Protein AF-A0A937RT59-F1 (afdb_monomer_lite)

Radius of gyration: 24.74 Å; chains: 1; bounding box: 47×48×69 Å

pLDDT: mean 79.8, std 16.97, range [39.09, 96.06]

Secondary structure (DSSP, 8-state):
-HHHHHHHHHHHHHHHHHHHHHHHHHHHHHHHHTT---PPP--TT----SHHHHHHHHHHHHHHHHHS---HHHHHHHHHHHHHHHTT-HHHHHHHHHHHH---HHHHHHHHHHHHHHHHHH-GGG-SS-HHHHTBTTB-

Organism: NCBI:txid1836974

Sequence (140 aa):
MTDDLDVELNQVRAERDALRRELDDLRAGLRAVLRLQRREPLREDEVDLSAGTDKEILRAVRSLVVDAVPISGQEACWVTIDRQILDNQILRGIAKIREEFGSGLHEALDMFARRYERLRRERPGDFAVDAETYWKGFYS

Structure (mmCIF, N/CA/C/O backbone):
data_AF-A0A937RT59-F1
#
_entry.id   AF-A0A937RT59-F1
#
loop_
_atom_site.group_PDB
_atom_site.id
_atom_site.type_symbol
_atom_site.label_atom_id
_atom_site.label_alt_id
_atom_site.label_comp_id
_atom_site.label_asym_id
_atom_site.label_entity_id
_atom_site.label_seq_id
_atom_site.pdbx_PDB_ins_code
_atom_site.Cartn_x
_atom_site.Cartn_y
_atom_site.Cartn_z
_atom_site.occupancy
_atom_site.B_iso_or_equiv
_atom_site.auth_seq_id
_atom_site.auth_comp_id
_atom_site.auth_asym_id
_atom_site.auth_atom_id
_atom_site.pdbx_PDB_model_num
ATOM 1 N N . MET A 1 1 ? 30.915 33.520 -26.430 1.00 60.31 1 MET A N 1
ATOM 2 C CA . MET A 1 1 ? 29.459 33.446 -26.163 1.00 60.31 1 MET A CA 1
ATOM 3 C C . MET A 1 1 ? 28.787 32.362 -27.003 1.00 60.31 1 MET A C 1
ATOM 5 O O . MET A 1 1 ? 27.880 31.730 -26.497 1.00 60.31 1 MET A O 1
ATOM 9 N N . THR A 1 2 ? 29.233 32.102 -28.238 1.00 66.81 2 THR A N 1
ATOM 10 C CA . THR A 1 2 ? 28.798 30.950 -29.056 1.00 66.81 2 THR A CA 1
ATOM 11 C C . THR A 1 2 ? 29.357 29.609 -28.565 1.00 66.81 2 THR A C 1
ATOM 13 O O . THR A 1 2 ? 28.601 28.652 -28.483 1.00 66.81 2 THR A O 1
ATOM 16 N N . ASP A 1 3 ? 30.621 29.566 -28.128 1.00 72.38 3 ASP A N 1
ATOM 17 C CA . ASP A 1 3 ? 31.255 28.315 -27.663 1.00 72.38 3 ASP A CA 1
ATOM 18 C C . ASP A 1 3 ? 30.576 27.695 -26.430 1.00 72.38 3 ASP A C 1
ATOM 20 O O . ASP A 1 3 ? 30.537 26.479 -26.288 1.00 72.38 3 ASP A O 1
ATOM 24 N N . ASP A 1 4 ? 30.008 28.523 -25.551 1.00 80.94 4 ASP A N 1
ATOM 25 C CA . ASP A 1 4 ? 29.344 28.078 -24.316 1.00 80.94 4 ASP A CA 1
ATOM 26 C C . ASP A 1 4 ? 28.002 27.382 -24.615 1.00 80.94 4 ASP A C 1
ATOM 28 O O . ASP A 1 4 ? 27.691 26.324 -24.071 1.00 80.94 4 ASP A O 1
ATOM 32 N N . LEU A 1 5 ? 27.257 27.915 -25.592 1.00 82.31 5 LEU A N 1
ATOM 33 C CA . LEU A 1 5 ? 26.010 27.323 -26.084 1.00 82.31 5 LEU A CA 1
ATOM 34 C C . LEU A 1 5 ? 26.258 26.014 -26.845 1.00 82.31 5 LEU A C 1
ATOM 36 O O . LEU A 1 5 ? 25.453 25.089 -26.757 1.00 82.31 5 LEU A O 1
ATOM 40 N N . ASP A 1 6 ? 27.368 25.913 -27.580 1.00 86.50 6 ASP A N 1
ATOM 41 C CA . ASP A 1 6 ? 27.741 24.683 -28.285 1.00 86.50 6 ASP A CA 1
ATOM 42 C C . ASP A 1 6 ? 28.155 23.571 -27.309 1.00 86.50 6 ASP A C 1
ATOM 44 O O . ASP A 1 6 ? 27.825 22.400 -27.525 1.00 86.50 6 ASP A O 1
ATOM 48 N N . VAL A 1 7 ? 28.830 23.919 -26.209 1.00 87.25 7 VAL A N 1
ATOM 49 C CA . VAL A 1 7 ? 29.147 22.976 -25.125 1.00 87.25 7 VAL A CA 1
ATOM 50 C C . VAL A 1 7 ? 27.866 22.483 -24.451 1.00 87.25 7 VAL A C 1
ATOM 52 O O . VAL A 1 7 ? 27.674 21.271 -24.335 1.00 87.25 7 VAL A O 1
ATOM 55 N N . GLU A 1 8 ? 26.955 23.388 -24.091 1.00 88.12 8 GLU A N 1
ATOM 56 C CA . GLU A 1 8 ? 25.676 23.042 -23.459 1.00 88.12 8 GLU A CA 1
ATOM 57 C C . GLU A 1 8 ? 24.805 22.165 -24.377 1.00 88.12 8 GLU A C 1
ATOM 59 O O . GLU A 1 8 ? 24.282 21.127 -23.963 1.00 88.12 8 GLU A O 1
ATOM 64 N N . LEU A 1 9 ? 24.719 22.503 -25.668 1.00 90.00 9 LEU A N 1
ATOM 65 C CA . LEU A 1 9 ? 23.963 21.726 -26.651 1.00 90.00 9 LEU A CA 1
ATOM 66 C C . LEU A 1 9 ? 24.530 20.312 -26.837 1.00 90.00 9 LEU A C 1
ATOM 68 O O . LEU A 1 9 ? 23.772 19.349 -26.991 1.00 90.00 9 LEU A O 1
ATOM 72 N N . ASN A 1 10 ? 25.856 20.171 -26.837 1.00 90.56 10 ASN A N 1
ATOM 73 C CA . ASN A 1 10 ? 26.509 18.870 -26.944 1.00 90.56 10 ASN A CA 1
ATOM 74 C C . ASN A 1 10 ? 26.319 18.032 -25.678 1.00 90.56 10 ASN A C 1
ATOM 76 O O . ASN A 1 10 ? 26.092 16.825 -25.785 1.00 90.56 10 ASN A O 1
ATOM 80 N N . GLN A 1 11 ? 26.328 18.661 -24.504 1.00 91.94 11 GLN A N 1
ATOM 81 C CA . GLN A 1 11 ? 26.044 17.984 -23.246 1.00 91.94 11 GLN A CA 1
ATOM 82 C C . GLN A 1 11 ? 24.603 17.462 -23.196 1.00 91.94 11 GLN A C 1
ATOM 84 O O . GLN A 1 11 ? 24.391 16.274 -22.960 1.00 91.94 11 GLN A O 1
ATOM 89 N N . VAL A 1 12 ? 23.619 18.291 -23.551 1.00 92.81 12 VAL A N 1
ATOM 90 C CA . VAL A 1 12 ? 22.208 17.875 -23.619 1.00 92.81 12 VAL A CA 1
ATOM 91 C C . VAL A 1 12 ? 22.001 16.728 -24.617 1.00 92.81 12 VAL A C 1
ATOM 93 O O . VAL A 1 12 ? 21.219 15.806 -24.375 1.00 92.81 12 VAL A O 1
ATOM 96 N N . ARG A 1 13 ? 22.712 16.736 -25.752 1.00 91.19 13 ARG A N 1
ATOM 97 C CA . ARG A 1 13 ? 22.668 15.629 -26.725 1.00 91.19 13 ARG A CA 1
ATOM 98 C C . ARG A 1 13 ? 23.252 14.341 -26.152 1.00 91.19 13 ARG A C 1
ATOM 100 O O . ARG A 1 13 ? 22.650 13.286 -26.344 1.00 91.19 13 ARG A O 1
ATOM 107 N N . ALA A 1 14 ? 24.378 14.429 -25.447 1.00 91.31 14 ALA A N 1
ATOM 108 C CA . ALA A 1 14 ? 25.009 13.282 -24.807 1.00 91.31 14 ALA A CA 1
ATOM 109 C C . ALA A 1 14 ? 24.108 12.673 -23.722 1.00 91.31 14 ALA A C 1
ATOM 111 O O . ALA A 1 14 ? 23.919 11.457 -23.702 1.00 91.31 14 ALA A O 1
ATOM 112 N N . GLU A 1 15 ? 23.490 13.509 -22.885 1.00 92.62 15 GLU A N 1
ATOM 113 C CA . GLU A 1 15 ? 22.538 13.082 -21.852 1.00 92.62 15 GLU A CA 1
ATOM 114 C C . GLU A 1 15 ? 21.302 12.416 -22.464 1.00 92.62 15 GLU A C 1
ATOM 116 O O . GLU A 1 15 ? 20.908 11.322 -22.057 1.00 92.62 15 GLU A O 1
ATOM 121 N N . ARG A 1 16 ? 20.726 13.014 -23.512 1.00 92.81 16 ARG A N 1
ATOM 122 C CA . ARG A 1 16 ? 19.603 12.416 -24.245 1.00 92.81 16 ARG A CA 1
ATOM 123 C C . ARG A 1 16 ? 19.966 11.043 -24.807 1.00 92.81 16 ARG A C 1
ATOM 125 O O . ARG A 1 16 ? 19.152 10.123 -24.755 1.00 92.81 16 ARG A O 1
ATOM 132 N N . ASP A 1 17 ? 21.154 10.906 -25.383 1.00 90.81 17 ASP A N 1
ATOM 133 C CA . ASP A 1 17 ? 21.587 9.650 -25.992 1.00 90.81 17 ASP A CA 1
ATOM 134 C C . ASP A 1 17 ? 21.913 8.587 -24.934 1.00 90.81 17 ASP A C 1
ATOM 136 O O . ASP A 1 17 ? 21.671 7.406 -25.174 1.00 90.81 17 ASP A O 1
ATOM 140 N N . ALA A 1 18 ? 22.389 8.983 -23.750 1.00 91.81 18 ALA A N 1
ATOM 141 C CA . ALA A 1 18 ? 22.531 8.090 -22.601 1.00 91.81 18 ALA A CA 1
ATOM 142 C C . ALA A 1 18 ? 21.166 7.572 -22.118 1.00 91.81 18 ALA A C 1
ATOM 144 O O . ALA A 1 18 ? 20.955 6.362 -22.079 1.00 91.81 18 ALA A O 1
ATOM 145 N N . LEU A 1 19 ? 20.204 8.470 -21.883 1.00 89.81 19 LEU A N 1
ATOM 146 C CA . LEU A 1 19 ? 18.850 8.100 -21.457 1.00 89.81 19 LEU A CA 1
ATOM 147 C C . LEU A 1 19 ? 18.132 7.213 -22.480 1.00 89.81 19 LEU A C 1
ATOM 149 O O . LEU A 1 19 ? 17.392 6.306 -22.108 1.00 89.81 19 LEU A O 1
ATOM 153 N N . ARG A 1 20 ? 18.354 7.443 -23.780 1.00 85.94 20 ARG A N 1
ATOM 154 C CA . ARG A 1 20 ? 17.817 6.573 -24.838 1.00 85.94 20 ARG A CA 1
ATOM 155 C C . ARG A 1 20 ? 18.358 5.148 -24.736 1.00 85.94 20 ARG A C 1
ATOM 157 O O . ARG A 1 20 ? 17.571 4.217 -24.862 1.00 85.94 20 ARG A O 1
ATOM 164 N N . ARG A 1 21 ? 19.657 4.978 -24.462 1.00 84.56 21 ARG A N 1
ATOM 165 C CA . ARG A 1 21 ? 20.255 3.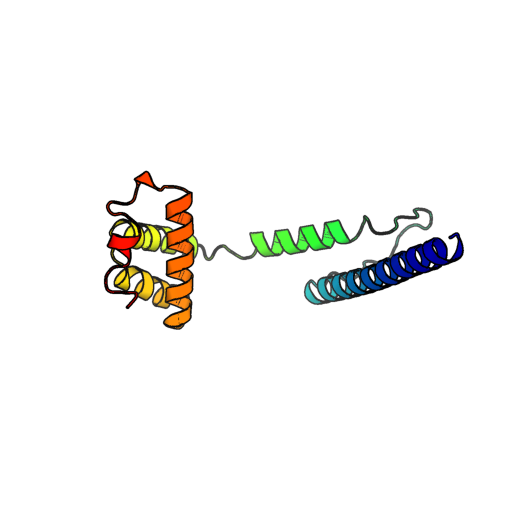647 -24.258 1.00 84.56 21 ARG A CA 1
ATOM 166 C C . ARG A 1 21 ? 19.685 2.962 -23.020 1.00 84.56 21 ARG A C 1
ATOM 168 O O . ARG A 1 21 ? 19.263 1.819 -23.120 1.00 84.56 21 ARG A O 1
ATOM 175 N N . GLU A 1 22 ? 19.584 3.675 -21.899 1.00 92.00 22 GLU A N 1
ATOM 176 C CA . GLU A 1 22 ? 18.993 3.129 -20.668 1.00 92.00 22 GLU A CA 1
ATOM 177 C C . GLU A 1 22 ? 17.539 2.685 -20.870 1.00 92.00 22 GLU A C 1
ATOM 179 O O . GLU A 1 22 ? 17.128 1.618 -20.409 1.00 92.00 22 GLU A O 1
ATOM 184 N N . LEU A 1 23 ? 16.753 3.486 -21.595 1.00 86.62 23 LEU A N 1
ATOM 185 C CA . LEU A 1 23 ? 15.371 3.154 -21.922 1.00 86.62 23 LEU A CA 1
ATOM 186 C C . LEU A 1 23 ? 15.286 1.895 -22.798 1.00 86.62 23 LEU A C 1
ATOM 188 O O . LEU A 1 23 ? 14.411 1.052 -22.585 1.00 86.62 23 LEU A O 1
ATOM 192 N N . ASP A 1 24 ? 16.183 1.758 -23.773 1.00 84.50 24 ASP A N 1
ATOM 193 C CA . ASP A 1 24 ? 16.234 0.593 -24.655 1.00 84.50 24 ASP A CA 1
ATOM 194 C C . ASP A 1 24 ? 16.667 -0.676 -23.904 1.00 84.50 24 ASP A C 1
ATOM 196 O O . ASP A 1 24 ? 16.048 -1.730 -24.088 1.00 84.50 24 ASP A O 1
ATOM 200 N N . ASP A 1 25 ? 17.628 -0.566 -22.984 1.00 86.62 25 ASP A N 1
ATOM 201 C CA . ASP A 1 25 ? 18.045 -1.656 -22.097 1.00 86.62 25 ASP A CA 1
ATOM 202 C C . ASP A 1 25 ? 16.896 -2.102 -21.179 1.00 86.62 25 ASP A C 1
ATOM 204 O O . ASP A 1 25 ? 16.604 -3.298 -21.061 1.00 86.62 25 ASP A O 1
ATOM 208 N N . LEU A 1 26 ? 16.170 -1.148 -20.583 1.00 86.44 26 LEU A N 1
ATOM 209 C CA . LEU A 1 26 ? 15.012 -1.437 -19.736 1.00 86.44 26 LEU A CA 1
ATOM 210 C C . LEU A 1 26 ? 13.899 -2.142 -20.522 1.00 86.44 26 LEU A C 1
ATOM 212 O O . LEU A 1 26 ? 13.333 -3.136 -20.058 1.00 86.44 26 LEU A O 1
ATOM 216 N N . ARG A 1 27 ? 13.591 -1.660 -21.732 1.00 83.88 27 ARG A N 1
ATOM 217 C CA . ARG A 1 27 ? 12.610 -2.295 -22.626 1.00 83.88 27 ARG A CA 1
ATOM 218 C C . ARG A 1 27 ? 13.026 -3.715 -22.989 1.00 83.88 27 ARG A C 1
ATOM 220 O O . ARG A 1 27 ? 12.175 -4.607 -22.991 1.00 83.88 27 ARG A O 1
ATOM 227 N N . ALA A 1 28 ? 14.303 -3.935 -23.295 1.00 80.06 28 ALA A N 1
ATOM 228 C CA . ALA A 1 28 ? 14.830 -5.259 -23.603 1.00 80.06 28 ALA A CA 1
ATOM 229 C C . ALA A 1 28 ? 14.683 -6.209 -22.402 1.00 80.06 28 ALA A C 1
ATOM 231 O O . ALA A 1 28 ? 14.166 -7.319 -22.558 1.00 80.06 28 ALA A O 1
ATOM 232 N N . GLY A 1 29 ? 15.036 -5.742 -21.200 1.00 83.12 29 GLY A N 1
ATOM 233 C CA . GLY A 1 29 ? 14.863 -6.486 -19.954 1.00 83.12 29 GLY A CA 1
ATOM 234 C C . GLY A 1 29 ? 13.403 -6.860 -19.687 1.00 83.12 29 GLY A C 1
ATOM 235 O O . GLY A 1 29 ? 13.095 -8.029 -19.452 1.00 83.12 29 GLY A O 1
ATOM 236 N N . LEU A 1 30 ? 12.478 -5.902 -19.804 1.00 82.69 30 LEU A N 1
ATOM 237 C CA . LEU A 1 30 ? 11.046 -6.149 -19.604 1.00 82.69 30 LEU A CA 1
ATOM 238 C C . LEU A 1 30 ? 10.489 -7.168 -20.600 1.00 82.69 30 LEU A C 1
ATOM 240 O O . LEU A 1 30 ? 9.751 -8.067 -20.204 1.00 82.69 30 LEU A O 1
ATOM 244 N N . ARG A 1 31 ? 10.861 -7.093 -21.881 1.00 81.50 31 ARG A N 1
ATOM 245 C CA . ARG A 1 31 ? 10.426 -8.092 -22.874 1.00 81.50 31 ARG A CA 1
ATOM 246 C C . ARG A 1 31 ? 10.933 -9.490 -22.547 1.00 81.50 31 ARG A C 1
ATOM 248 O O . ARG A 1 31 ? 10.174 -10.447 -22.693 1.00 81.50 31 ARG A O 1
ATOM 255 N N . ALA A 1 32 ? 12.184 -9.607 -22.101 1.00 76.94 32 ALA A N 1
ATOM 256 C CA . ALA A 1 32 ? 12.766 -10.883 -21.703 1.00 76.94 32 ALA A CA 1
ATOM 257 C C . ALA A 1 32 ? 12.024 -11.486 -20.499 1.00 76.94 32 ALA A C 1
ATOM 259 O O . ALA A 1 32 ? 11.630 -12.652 -20.543 1.00 76.94 32 ALA A O 1
ATOM 260 N N . VAL A 1 33 ? 11.758 -10.676 -19.466 1.00 81.81 33 VAL A N 1
ATOM 261 C CA . VAL A 1 33 ? 10.997 -11.084 -18.270 1.00 81.81 33 VAL A CA 1
ATOM 262 C C . VAL A 1 33 ? 9.580 -11.520 -18.635 1.00 81.81 33 VAL A C 1
ATOM 264 O O . VAL A 1 33 ? 9.118 -12.571 -18.198 1.00 81.81 33 VAL A O 1
ATOM 267 N N . LEU A 1 34 ? 8.907 -10.745 -19.485 1.00 79.88 34 LEU A N 1
ATOM 268 C CA . LEU A 1 34 ? 7.541 -11.014 -19.931 1.00 79.88 34 LEU A CA 1
ATOM 269 C C . LEU A 1 34 ? 7.462 -12.105 -21.012 1.00 79.88 34 LEU A C 1
ATOM 271 O O . LEU A 1 34 ? 6.369 -12.420 -21.477 1.00 79.88 34 LEU A O 1
ATOM 275 N N . ARG A 1 35 ? 8.604 -12.674 -21.430 1.00 79.88 35 ARG A N 1
ATOM 276 C CA . ARG A 1 35 ? 8.723 -13.669 -22.512 1.00 79.88 35 ARG A CA 1
ATOM 277 C C . ARG A 1 35 ? 8.014 -13.246 -23.804 1.00 79.88 35 ARG A C 1
ATOM 279 O O . ARG A 1 35 ? 7.529 -14.086 -24.561 1.00 79.88 35 ARG A O 1
ATOM 286 N N . LEU A 1 36 ? 7.980 -11.942 -24.072 1.00 75.69 36 LEU A N 1
ATOM 287 C CA . LEU A 1 36 ? 7.422 -11.370 -25.293 1.00 75.69 36 LEU A CA 1
ATOM 288 C C . LEU A 1 36 ? 8.442 -11.570 -26.420 1.00 75.69 36 LEU A C 1
ATOM 290 O O . LEU A 1 36 ? 9.220 -10.673 -26.745 1.00 75.69 36 LEU A O 1
ATOM 294 N N . GLN A 1 37 ? 8.506 -12.784 -26.972 1.00 62.81 37 GLN A N 1
ATOM 295 C CA . GLN A 1 37 ? 9.350 -13.056 -28.132 1.00 62.81 37 GLN A CA 1
ATOM 296 C C . GLN A 1 37 ? 8.752 -12.392 -29.377 1.00 62.81 37 GLN A C 1
ATOM 298 O O . GLN A 1 37 ? 7.562 -12.535 -29.660 1.00 62.81 37 GLN A O 1
ATOM 303 N N . ARG A 1 38 ? 9.597 -11.669 -30.127 1.00 55.19 38 ARG A N 1
ATOM 304 C CA . ARG A 1 38 ? 9.265 -11.119 -31.448 1.00 55.19 38 ARG A CA 1
ATOM 305 C C . ARG A 1 38 ? 8.749 -12.253 -32.337 1.00 55.19 38 ARG A C 1
ATOM 307 O O . ARG A 1 38 ? 9.513 -13.139 -32.707 1.00 55.19 38 ARG A O 1
ATOM 314 N N . ARG A 1 39 ? 7.472 -12.201 -32.711 1.00 40.09 39 ARG A N 1
ATOM 315 C CA . ARG A 1 39 ? 6.976 -12.914 -33.890 1.00 40.09 39 ARG A CA 1
ATOM 316 C C . ARG A 1 39 ? 7.561 -12.204 -35.118 1.00 40.09 39 ARG A C 1
ATOM 318 O O . ARG A 1 39 ? 7.552 -10.976 -35.157 1.00 40.09 39 ARG A O 1
ATOM 325 N N . GLU A 1 40 ? 8.142 -12.968 -36.041 1.00 39.09 40 GLU A N 1
ATOM 326 C CA . GLU A 1 40 ? 8.812 -12.472 -37.253 1.00 39.09 40 GLU A CA 1
ATOM 327 C C . GLU A 1 40 ? 7.982 -11.444 -38.044 1.00 39.09 40 GLU A C 1
ATOM 329 O O . GLU A 1 40 ? 6.747 -11.510 -38.038 1.00 39.09 40 GLU A O 1
ATOM 334 N N . PRO A 1 41 ? 8.649 -10.498 -38.733 1.00 46.25 41 PRO A N 1
ATOM 335 C CA . PRO A 1 41 ? 7.993 -9.390 -39.399 1.00 46.25 41 PRO A CA 1
ATOM 336 C C . PRO A 1 41 ? 7.430 -9.873 -40.733 1.00 46.25 41 PRO A C 1
ATOM 338 O O . PRO A 1 41 ? 8.170 -10.358 -41.587 1.00 46.25 41 PRO A O 1
ATOM 341 N N . LEU A 1 42 ? 6.126 -9.710 -40.948 1.00 40.53 42 LEU A N 1
ATOM 342 C CA . LEU A 1 42 ? 5.588 -9.762 -42.300 1.00 40.53 42 LEU A CA 1
ATOM 343 C C . LEU A 1 42 ? 5.244 -8.345 -42.750 1.00 40.53 42 LEU A C 1
ATOM 345 O O . LEU A 1 42 ? 4.221 -7.799 -42.346 1.00 40.53 42 LEU A O 1
ATOM 349 N N . ARG A 1 43 ? 6.095 -7.868 -43.668 1.00 43.72 43 ARG A N 1
ATOM 350 C CA . ARG A 1 43 ? 5.981 -6.730 -44.596 1.00 43.72 43 ARG A CA 1
ATOM 351 C C . ARG A 1 43 ? 6.880 -5.541 -44.264 1.00 43.72 43 ARG A C 1
ATOM 353 O O . ARG A 1 43 ? 6.612 -4.725 -43.391 1.00 43.72 43 ARG A O 1
ATOM 360 N N . GLU A 1 44 ? 7.967 -5.519 -45.027 1.00 48.75 44 GLU A N 1
ATOM 361 C CA . GLU A 1 44 ? 8.773 -4.357 -45.369 1.00 48.75 44 GLU A CA 1
ATOM 362 C C . GLU A 1 44 ? 7.831 -3.287 -45.933 1.00 48.75 44 GLU A C 1
ATOM 364 O O . GLU A 1 44 ? 7.093 -3.589 -46.866 1.00 48.75 44 GLU A O 1
ATOM 369 N N . ASP A 1 45 ? 7.758 -2.136 -45.257 1.00 46.41 45 ASP A N 1
ATOM 370 C CA . ASP A 1 45 ? 7.436 -0.792 -45.788 1.00 46.41 45 ASP A CA 1
ATOM 371 C C . ASP A 1 45 ? 6.939 0.178 -44.697 1.00 46.41 45 ASP A C 1
ATOM 373 O O . ASP A 1 45 ? 6.761 1.365 -44.961 1.00 46.41 45 ASP A O 1
ATOM 377 N N . GLU A 1 46 ? 6.791 -0.258 -43.442 1.00 45.72 46 GLU A N 1
ATOM 378 C CA . GLU A 1 46 ? 6.431 0.645 -42.343 1.00 45.72 46 GLU A CA 1
ATOM 379 C C . GLU A 1 46 ? 7.627 0.943 -41.434 1.00 45.72 46 GLU A C 1
ATOM 381 O O . GLU A 1 46 ? 8.107 0.104 -40.669 1.00 45.72 46 GLU A O 1
ATOM 386 N N . VAL A 1 47 ? 8.109 2.184 -41.512 1.00 50.66 47 VAL A N 1
ATOM 387 C CA . VAL A 1 47 ? 9.021 2.774 -40.528 1.00 50.66 47 VAL A CA 1
ATOM 388 C C . VAL A 1 47 ? 8.235 2.998 -39.234 1.00 50.66 47 VAL A C 1
ATOM 390 O O . VAL A 1 47 ? 7.857 4.122 -38.919 1.00 50.66 47 VAL A O 1
ATOM 393 N N . ASP A 1 48 ? 7.964 1.933 -38.480 1.00 42.91 48 ASP A N 1
ATOM 394 C CA . ASP A 1 48 ? 7.381 2.046 -37.142 1.00 42.91 48 ASP A CA 1
ATOM 395 C C . ASP A 1 48 ? 8.494 2.011 -36.090 1.00 42.91 48 ASP A C 1
ATOM 397 O O . ASP A 1 48 ? 8.827 0.993 -35.473 1.00 42.91 48 ASP A O 1
ATOM 401 N N . LEU A 1 49 ? 9.138 3.166 -35.920 1.00 46.75 49 LEU A N 1
ATOM 402 C CA . LEU A 1 49 ? 10.042 3.402 -34.806 1.00 46.75 49 LEU A CA 1
ATOM 403 C C . LEU A 1 49 ? 9.214 3.428 -33.509 1.00 46.75 49 LEU A C 1
ATOM 405 O O . LEU A 1 49 ? 8.679 4.454 -33.104 1.00 46.75 49 LEU A O 1
ATOM 409 N N . SER A 1 50 ? 9.194 2.288 -32.814 1.00 50.34 50 SER A N 1
ATOM 410 C CA . SER A 1 50 ? 8.931 2.159 -31.370 1.00 50.34 50 SER A CA 1
ATOM 411 C C . SER A 1 50 ? 7.473 2.150 -30.869 1.00 50.34 50 SER A C 1
ATOM 413 O O . SER A 1 50 ? 7.288 1.884 -29.677 1.00 50.34 50 SER A O 1
ATOM 415 N N . ALA A 1 51 ? 6.434 2.358 -31.688 1.00 46.78 51 ALA A N 1
ATOM 416 C CA . ALA A 1 51 ? 5.048 2.357 -31.186 1.00 46.78 51 ALA A CA 1
ATOM 417 C C . ALA A 1 51 ? 4.457 0.944 -30.994 1.00 46.78 51 ALA A C 1
ATOM 419 O O . ALA A 1 51 ? 3.644 0.726 -30.087 1.00 46.78 51 ALA A O 1
ATOM 420 N N . GLY A 1 52 ? 4.914 -0.035 -31.782 1.00 50.44 52 GLY A N 1
ATOM 421 C CA . GLY A 1 52 ? 4.445 -1.420 -31.701 1.00 50.44 52 GLY A CA 1
ATOM 422 C C . GLY A 1 52 ? 4.751 -2.154 -30.389 1.00 50.44 52 GLY A C 1
ATOM 423 O O . GLY A 1 52 ? 4.010 -3.062 -30.035 1.00 50.44 52 GLY A O 1
ATOM 424 N N . THR A 1 53 ? 5.781 -1.775 -29.619 1.00 66.44 53 THR A N 1
ATOM 425 C CA . THR A 1 53 ? 6.267 -2.648 -28.531 1.00 66.44 53 THR A CA 1
ATOM 426 C C . THR A 1 53 ? 6.041 -2.156 -27.104 1.00 66.44 53 THR A C 1
ATOM 428 O O . THR A 1 53 ? 5.840 -2.978 -26.213 1.00 66.44 53 THR A O 1
ATOM 431 N N . ASP A 1 54 ? 5.997 -0.848 -26.851 1.00 71.81 54 ASP A N 1
ATOM 432 C CA . ASP A 1 54 ? 5.699 -0.343 -25.499 1.00 71.81 54 ASP A CA 1
ATOM 433 C C . ASP A 1 54 ? 4.242 -0.605 -25.126 1.00 71.81 54 ASP A C 1
ATOM 435 O O . ASP A 1 54 ? 3.925 -0.977 -23.999 1.00 71.81 54 ASP A O 1
ATOM 439 N N . LYS A 1 55 ? 3.341 -0.490 -26.103 1.00 73.56 55 LYS A N 1
ATOM 440 C CA . LYS A 1 55 ? 1.922 -0.796 -25.923 1.00 73.56 55 LYS A CA 1
ATOM 441 C C . LYS A 1 55 ? 1.692 -2.272 -25.596 1.00 73.56 55 LYS A C 1
ATOM 443 O O . LYS A 1 55 ? 0.785 -2.588 -24.831 1.00 73.56 55 LYS A O 1
ATOM 448 N N . GLU A 1 56 ? 2.505 -3.169 -26.149 1.00 73.81 56 GLU A N 1
ATOM 449 C CA . GLU A 1 56 ? 2.469 -4.602 -25.845 1.00 73.81 56 GLU A CA 1
ATOM 450 C C . GLU A 1 56 ? 3.055 -4.913 -24.474 1.00 73.81 56 GLU A C 1
ATOM 452 O O . GLU A 1 56 ? 2.427 -5.656 -23.724 1.00 73.81 56 GLU A O 1
ATOM 457 N N . ILE A 1 57 ? 4.180 -4.289 -24.106 1.00 75.69 57 ILE A N 1
ATOM 458 C CA . ILE A 1 57 ? 4.737 -4.376 -22.749 1.00 75.69 57 ILE A CA 1
ATOM 459 C C . ILE A 1 57 ? 3.695 -3.892 -21.738 1.00 75.69 57 ILE A C 1
ATOM 461 O O . ILE A 1 57 ? 3.359 -4.621 -20.813 1.00 75.69 57 ILE A O 1
ATOM 465 N N . LEU A 1 58 ? 3.111 -2.708 -21.937 1.00 78.50 58 LEU A N 1
ATOM 466 C CA . LEU A 1 58 ? 2.093 -2.154 -21.041 1.00 78.50 58 LEU A CA 1
ATOM 467 C C . LEU A 1 58 ? 0.831 -3.016 -20.989 1.00 78.50 58 LEU A C 1
ATOM 469 O O . LEU A 1 58 ? 0.230 -3.151 -19.924 1.00 78.50 58 LEU A O 1
ATOM 473 N N . ARG A 1 59 ? 0.417 -3.611 -22.113 1.00 79.06 59 ARG A N 1
ATOM 474 C CA . ARG A 1 59 ? -0.713 -4.545 -22.150 1.00 79.06 59 ARG A CA 1
ATOM 475 C C . ARG A 1 59 ? -0.397 -5.824 -21.382 1.00 79.06 59 ARG A C 1
ATOM 477 O O . ARG A 1 59 ? -1.238 -6.250 -20.605 1.00 79.06 59 ARG A O 1
ATOM 484 N N . ALA A 1 60 ? 0.782 -6.409 -21.571 1.00 74.56 60 ALA A N 1
ATOM 485 C CA . ALA A 1 60 ? 1.210 -7.617 -20.874 1.00 74.56 60 ALA A CA 1
ATOM 486 C C . ALA A 1 60 ? 1.381 -7.368 -19.373 1.00 74.56 60 ALA A C 1
ATOM 488 O O . ALA A 1 60 ? 0.895 -8.153 -18.570 1.00 74.56 60 ALA A O 1
ATOM 489 N N . VAL A 1 61 ? 1.973 -6.235 -18.986 1.00 77.75 61 VAL A N 1
ATOM 490 C CA . VAL A 1 61 ? 2.047 -5.795 -17.586 1.00 77.75 61 VAL A CA 1
ATOM 491 C C . VAL A 1 61 ? 0.646 -5.623 -17.012 1.00 77.75 61 VAL A C 1
ATOM 493 O O . VAL A 1 61 ? 0.367 -6.124 -15.931 1.00 77.75 61 VAL A O 1
ATOM 496 N N . ARG A 1 62 ? -0.271 -4.970 -17.735 1.00 76.38 62 ARG A N 1
ATOM 497 C CA . ARG A 1 62 ? -1.659 -4.818 -17.281 1.00 76.38 62 ARG A CA 1
ATOM 498 C C . ARG A 1 62 ? -2.379 -6.162 -17.179 1.00 76.38 62 ARG A C 1
ATOM 500 O O . ARG A 1 62 ? -3.108 -6.350 -16.218 1.00 76.38 62 ARG A O 1
ATOM 507 N N . SER A 1 63 ? -2.156 -7.078 -18.121 1.00 69.19 63 SER A N 1
ATOM 508 C CA . SER A 1 63 ? -2.680 -8.447 -18.063 1.00 69.19 63 SER A CA 1
ATOM 509 C C . SER A 1 63 ? -2.139 -9.149 -16.833 1.00 69.19 63 SER A C 1
ATOM 511 O O . SER A 1 63 ? -2.927 -9.619 -16.050 1.00 69.19 63 SER A O 1
ATOM 513 N N . LEU A 1 64 ? -0.837 -9.095 -16.550 1.00 72.12 64 LEU A N 1
ATOM 514 C CA . LEU A 1 64 ? -0.276 -9.657 -15.319 1.00 72.12 64 LEU A CA 1
ATOM 515 C C . LEU A 1 64 ? -0.812 -8.997 -14.049 1.00 72.12 64 LEU A C 1
ATOM 517 O O . LEU A 1 64 ? -0.900 -9.667 -13.037 1.00 72.12 64 LEU A O 1
ATOM 521 N N . VAL A 1 65 ? -1.168 -7.714 -14.071 1.00 68.94 65 VAL A N 1
ATOM 522 C CA . VAL A 1 65 ? -1.800 -7.039 -12.923 1.00 68.94 65 VAL A CA 1
ATOM 523 C C . VAL A 1 65 ? -3.264 -7.465 -12.745 1.00 68.94 65 VAL A C 1
ATOM 525 O O . VAL A 1 65 ? -3.760 -7.450 -11.625 1.00 68.94 65 VAL A O 1
ATOM 528 N N . VAL A 1 66 ? -3.953 -7.838 -13.827 1.00 59.72 66 VAL A N 1
ATOM 529 C CA . VAL A 1 66 ? -5.364 -8.273 -13.828 1.00 59.72 66 VAL A CA 1
ATOM 530 C C . VAL A 1 66 ? -5.505 -9.795 -13.628 1.00 59.72 66 VAL A C 1
ATOM 532 O O . VAL A 1 66 ? -6.420 -10.240 -12.944 1.00 59.72 66 VAL A O 1
ATOM 535 N N . ASP A 1 67 ? -4.589 -10.571 -14.209 1.00 52.31 67 ASP A N 1
ATOM 536 C CA . ASP A 1 67 ? -4.436 -12.033 -14.159 1.00 52.31 67 ASP A 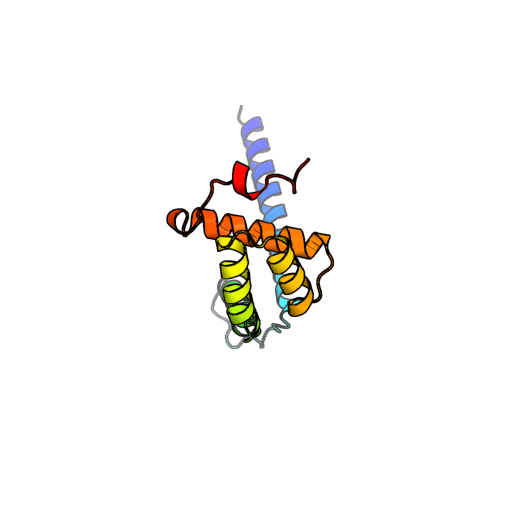CA 1
ATOM 537 C C . ASP A 1 67 ? -3.588 -12.479 -12.967 1.00 52.31 67 ASP A C 1
ATOM 539 O O . ASP A 1 67 ? -3.613 -13.656 -12.595 1.00 52.31 67 ASP A O 1
ATOM 543 N N . ALA A 1 68 ? -2.852 -11.555 -12.335 1.00 48.06 68 ALA A N 1
ATOM 544 C CA . ALA A 1 68 ? -2.618 -11.657 -10.908 1.00 48.06 68 ALA A CA 1
ATOM 545 C C . ALA A 1 68 ? -4.010 -11.699 -10.311 1.00 48.06 68 ALA A C 1
ATOM 547 O O . ALA A 1 68 ? -4.640 -10.665 -10.104 1.00 48.06 68 ALA A O 1
ATOM 548 N N . VAL A 1 69 ? -4.498 -12.926 -10.122 1.00 46.06 69 VAL A N 1
ATOM 549 C CA . VAL A 1 69 ? -5.669 -13.232 -9.328 1.00 46.06 69 VAL A CA 1
ATOM 550 C C . VAL A 1 69 ? -5.562 -12.279 -8.143 1.00 46.06 69 VAL A C 1
ATOM 552 O O . VAL A 1 69 ? -4.586 -12.403 -7.391 1.00 46.06 69 VAL A O 1
ATOM 555 N N . PRO A 1 70 ? -6.475 -11.297 -7.972 1.00 49.12 70 PRO A N 1
ATOM 556 C CA . PRO A 1 70 ? -6.627 -10.744 -6.646 1.00 49.12 70 PRO A CA 1
ATOM 557 C C . PRO A 1 70 ? -6.956 -12.002 -5.875 1.00 49.12 70 PRO A C 1
ATOM 559 O O . PRO A 1 70 ? -7.963 -12.636 -6.212 1.00 49.12 70 PRO A O 1
ATOM 562 N N . ILE A 1 71 ? -6.042 -12.486 -5.016 1.00 47.75 71 ILE A N 1
ATOM 563 C CA . ILE A 1 71 ? -6.293 -13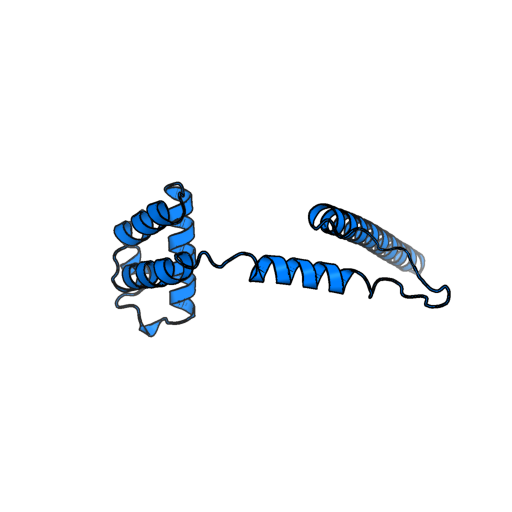.705 -4.247 1.00 47.75 71 ILE A CA 1
ATOM 564 C C . ILE A 1 71 ? -7.708 -13.476 -3.747 1.00 47.75 71 ILE A C 1
ATOM 566 O O . ILE A 1 71 ? -7.974 -12.445 -3.141 1.00 47.75 71 ILE A O 1
ATOM 570 N N . SER A 1 72 ? -8.680 -14.273 -4.178 1.00 52.28 72 SER A N 1
ATOM 571 C CA . SER A 1 72 ? -10.078 -13.818 -4.080 1.00 52.28 72 SER A CA 1
ATOM 572 C C . SER A 1 72 ? -10.502 -13.768 -2.603 1.00 52.28 72 SER A C 1
ATOM 574 O O . SER A 1 72 ? -11.508 -13.166 -2.246 1.00 52.28 72 SER A O 1
ATOM 576 N N . GLY A 1 73 ? -9.656 -14.341 -1.732 1.00 52.16 73 GLY A N 1
ATOM 577 C CA . GLY A 1 73 ? -9.602 -14.129 -0.291 1.00 52.16 73 GLY A CA 1
ATOM 578 C C . GLY A 1 73 ? -8.859 -12.869 0.193 1.00 52.16 73 GLY A C 1
ATOM 579 O O . GLY A 1 73 ? -9.228 -12.374 1.244 1.00 52.16 73 GLY A O 1
ATOM 580 N N . GLN A 1 74 ? -7.894 -12.287 -0.532 1.00 52.03 74 GLN A N 1
ATOM 581 C CA . GLN A 1 74 ? -7.230 -11.018 -0.185 1.00 52.03 74 GLN A CA 1
ATOM 582 C C . GLN A 1 74 ? -8.177 -9.817 -0.196 1.00 52.03 74 GLN A C 1
ATOM 584 O O . GLN A 1 74 ? -8.121 -8.997 0.713 1.00 52.03 74 GLN A O 1
ATOM 589 N N . GLU A 1 75 ? -9.060 -9.667 -1.189 1.00 58.53 75 GLU A N 1
ATOM 590 C CA . GLU A 1 75 ? -10.025 -8.553 -1.148 1.00 58.53 75 GLU A CA 1
ATOM 591 C C . GLU A 1 75 ? -10.984 -8.693 0.045 1.00 58.53 75 GLU A C 1
ATOM 593 O O . GLU A 1 75 ? -11.241 -7.717 0.750 1.00 58.53 75 GLU A O 1
ATOM 598 N N . ALA A 1 76 ? -11.424 -9.918 0.353 1.00 68.06 76 ALA A N 1
ATOM 599 C CA . ALA A 1 76 ? -12.225 -10.210 1.542 1.00 68.06 76 ALA A CA 1
ATOM 600 C C . ALA A 1 76 ? -11.439 -10.029 2.857 1.00 68.06 76 ALA A C 1
ATOM 602 O O . ALA A 1 76 ? -11.986 -9.541 3.853 1.00 68.06 76 ALA A O 1
ATOM 603 N N . CYS A 1 77 ? -10.148 -10.375 2.880 1.00 81.88 77 CYS A N 1
ATOM 604 C CA . CYS A 1 77 ? -9.308 -10.184 4.056 1.00 81.88 77 CYS A CA 1
ATOM 605 C C . CYS A 1 77 ? -9.101 -8.693 4.320 1.00 81.88 77 CYS A C 1
ATOM 607 O O . CYS A 1 77 ? -9.164 -8.275 5.474 1.00 81.88 77 CYS A O 1
ATOM 609 N N . TRP A 1 78 ? -8.963 -7.876 3.268 1.00 90.50 78 TRP A N 1
ATOM 610 C CA . TRP A 1 78 ? -8.885 -6.426 3.399 1.00 90.50 78 TRP A CA 1
ATOM 611 C C . TRP A 1 78 ? -10.168 -5.827 3.964 1.00 90.50 78 TRP A C 1
ATOM 613 O O . TRP A 1 78 ? -10.064 -4.941 4.795 1.00 90.50 78 TRP A O 1
ATOM 623 N N . VAL A 1 79 ? -11.359 -6.337 3.632 1.00 91.94 79 VAL A N 1
ATOM 624 C CA . VAL A 1 79 ? -12.609 -5.880 4.279 1.00 91.94 79 VAL A CA 1
ATOM 625 C C . VAL A 1 79 ? -12.576 -6.122 5.793 1.00 91.94 79 VAL A C 1
ATOM 627 O O . VAL A 1 79 ? -12.988 -5.269 6.580 1.00 91.94 79 VAL A O 1
ATOM 630 N N . THR A 1 80 ? -12.057 -7.274 6.218 1.00 92.88 80 THR A N 1
ATOM 631 C CA . THR A 1 80 ? -11.935 -7.607 7.645 1.00 92.88 80 THR A CA 1
ATOM 632 C C . THR A 1 80 ? -10.868 -6.754 8.335 1.00 92.88 80 THR A C 1
ATOM 634 O O . THR A 1 80 ? -11.102 -6.251 9.433 1.00 92.88 80 THR A O 1
ATOM 637 N N . ILE A 1 81 ? -9.720 -6.556 7.685 1.00 95.12 81 ILE A N 1
ATOM 638 C CA . ILE A 1 81 ? -8.628 -5.711 8.181 1.00 95.12 81 ILE A CA 1
ATOM 639 C C . ILE A 1 81 ? -9.074 -4.248 8.261 1.00 95.12 81 ILE A C 1
ATOM 641 O O . ILE A 1 81 ? -8.804 -3.595 9.260 1.00 95.12 81 ILE A O 1
ATOM 645 N N . ASP A 1 82 ? -9.811 -3.745 7.271 1.00 96.06 82 ASP A N 1
ATOM 646 C CA . ASP A 1 82 ? -10.361 -2.387 7.267 1.00 96.06 82 ASP A CA 1
ATOM 647 C C . ASP A 1 82 ? -11.296 -2.181 8.451 1.00 96.06 82 ASP A C 1
ATOM 649 O O . ASP A 1 82 ? -11.193 -1.185 9.159 1.00 96.06 82 ASP A O 1
ATOM 653 N N . ARG A 1 83 ? -12.165 -3.157 8.728 1.00 95.25 83 ARG A N 1
ATOM 654 C CA . ARG A 1 83 ? -13.019 -3.111 9.914 1.00 95.25 83 ARG A CA 1
ATOM 655 C C . ARG A 1 83 ? -12.200 -3.091 11.203 1.00 95.25 83 ARG A C 1
ATOM 657 O O . ARG A 1 83 ? -12.489 -2.298 12.087 1.00 95.25 83 ARG A O 1
ATOM 664 N N . GLN A 1 84 ? -11.158 -3.915 11.301 1.00 95.75 84 GLN A N 1
ATOM 665 C CA . GLN A 1 84 ? -10.251 -3.905 12.454 1.00 95.75 84 GLN A CA 1
ATOM 666 C C . GLN A 1 84 ? -9.503 -2.572 12.586 1.00 95.75 84 GLN A C 1
ATOM 668 O O . GLN A 1 84 ? -9.275 -2.124 13.707 1.00 95.75 84 GLN A O 1
ATOM 673 N N . ILE A 1 85 ? -9.158 -1.921 11.471 1.00 95.69 85 ILE A N 1
ATOM 674 C CA . ILE A 1 85 ? -8.578 -0.577 11.462 1.00 95.69 85 ILE A CA 1
ATOM 675 C C . ILE A 1 85 ? -9.585 0.426 12.026 1.00 95.69 85 ILE A C 1
ATOM 677 O O . ILE A 1 85 ? -9.247 1.133 12.971 1.00 95.69 85 ILE A O 1
ATOM 681 N N . LEU A 1 86 ? -10.808 0.464 11.494 1.00 95.44 86 LEU A N 1
ATOM 682 C CA . LEU A 1 86 ? -11.850 1.416 11.897 1.00 95.44 86 LEU A CA 1
ATOM 683 C C . LEU A 1 86 ? -12.301 1.215 13.355 1.00 95.44 86 LEU A C 1
ATOM 685 O O . LEU A 1 86 ? -12.516 2.191 14.070 1.00 95.44 86 LEU A O 1
ATOM 689 N N . ASP A 1 87 ? -12.341 -0.035 13.822 1.00 94.69 87 ASP A N 1
ATOM 690 C CA . ASP A 1 87 ? -12.689 -0.411 15.200 1.00 94.69 87 ASP A CA 1
ATOM 691 C C . ASP A 1 87 ? -11.507 -0.253 16.192 1.00 94.69 87 ASP A C 1
ATOM 693 O O . ASP A 1 87 ? -11.596 -0.690 17.342 1.00 94.69 87 ASP A O 1
ATOM 697 N N . ASN A 1 88 ? -10.383 0.343 15.766 1.00 93.19 88 ASN A N 1
ATOM 698 C CA . ASN A 1 88 ? -9.163 0.557 16.560 1.00 93.19 88 ASN A CA 1
ATOM 699 C C . ASN A 1 88 ? -8.542 -0.736 17.141 1.00 93.19 88 ASN A C 1
ATOM 701 O O . ASN A 1 88 ? -7.960 -0.756 18.227 1.00 93.19 88 ASN A O 1
ATOM 705 N N . GLN A 1 89 ? -8.662 -1.851 16.419 1.00 94.38 89 GLN A N 1
ATOM 706 C CA . GLN A 1 89 ? -8.166 -3.174 16.811 1.00 94.38 89 GLN A CA 1
ATOM 707 C C . GLN A 1 89 ? -6.796 -3.479 16.180 1.00 94.38 89 GLN A C 1
ATOM 709 O O . GLN A 1 89 ? -6.627 -4.501 15.511 1.00 94.38 89 GLN A O 1
ATOM 714 N N . ILE A 1 90 ? -5.804 -2.614 16.418 1.00 93.44 90 ILE A N 1
ATOM 715 C CA . ILE A 1 90 ? -4.481 -2.633 15.757 1.00 93.44 90 ILE A CA 1
ATOM 716 C C . ILE A 1 90 ? -3.817 -4.019 15.795 1.00 93.44 90 ILE A C 1
ATOM 718 O O . ILE A 1 90 ? -3.458 -4.572 14.756 1.00 93.44 90 ILE A O 1
ATOM 722 N N . LEU A 1 91 ? -3.720 -4.642 16.977 1.00 94.44 91 LEU A N 1
ATOM 723 C CA . LEU A 1 91 ? -3.085 -5.961 17.117 1.00 94.44 91 LEU A CA 1
ATOM 724 C C . LEU A 1 91 ? -3.805 -7.059 16.325 1.00 94.44 91 LEU A C 1
ATOM 726 O O . LEU A 1 91 ? -3.151 -7.946 15.779 1.00 94.44 91 LEU A O 1
ATOM 730 N N . ARG A 1 92 ? -5.142 -7.006 16.249 1.00 95.31 92 ARG A N 1
ATOM 731 C CA . ARG A 1 92 ? -5.930 -7.984 15.484 1.00 95.31 92 ARG A CA 1
ATOM 732 C C . ARG A 1 92 ? -5.747 -7.784 13.985 1.00 95.31 92 ARG A C 1
ATOM 734 O O . ARG A 1 92 ? -5.577 -8.773 13.284 1.00 95.31 92 ARG A O 1
ATOM 741 N N . GLY A 1 93 ? -5.700 -6.531 13.534 1.00 95.12 93 GLY A N 1
ATOM 742 C CA . GLY A 1 93 ? -5.358 -6.163 12.160 1.00 95.12 93 GLY A CA 1
ATOM 743 C C . GLY A 1 93 ? -4.011 -6.712 11.717 1.00 95.12 93 GLY A C 1
ATOM 744 O O . GLY A 1 93 ? -3.918 -7.417 10.715 1.00 95.12 93 GLY A O 1
ATOM 745 N N . ILE A 1 94 ? -2.971 -6.455 12.510 1.00 94.56 94 ILE A N 1
ATOM 746 C CA . ILE A 1 94 ? -1.615 -6.937 12.227 1.00 94.56 94 ILE A CA 1
ATOM 747 C C . ILE A 1 94 ? -1.568 -8.470 12.250 1.00 94.56 94 ILE A C 1
ATOM 749 O O . ILE A 1 94 ? -0.997 -9.079 11.348 1.00 94.56 94 ILE A O 1
ATOM 753 N N . ALA A 1 95 ? -2.188 -9.115 13.243 1.00 94.81 95 ALA A N 1
ATOM 754 C CA . ALA A 1 95 ? -2.246 -10.575 13.310 1.00 94.81 95 ALA A CA 1
ATOM 755 C C . ALA A 1 95 ? -2.948 -11.180 12.085 1.00 94.81 95 ALA A C 1
ATOM 757 O O . ALA A 1 95 ? -2.459 -12.164 11.531 1.00 94.81 95 ALA A O 1
ATOM 758 N N . LYS A 1 96 ? -4.040 -10.560 11.624 1.00 94.00 96 LYS A N 1
ATOM 759 C CA . LYS A 1 96 ? -4.773 -11.004 10.437 1.00 94.00 96 LYS A CA 1
ATOM 760 C C . LYS A 1 96 ? -3.950 -10.841 9.162 1.00 94.00 96 LYS A C 1
ATOM 762 O O . LYS A 1 96 ? -3.949 -11.734 8.325 1.00 94.00 96 LYS A O 1
ATOM 767 N N . ILE A 1 97 ? -3.185 -9.755 9.039 1.00 93.19 97 ILE A N 1
ATOM 768 C CA . ILE A 1 97 ? -2.244 -9.575 7.924 1.00 93.19 97 ILE A CA 1
ATOM 769 C C . ILE A 1 97 ? -1.167 -10.670 7.936 1.00 93.19 97 ILE A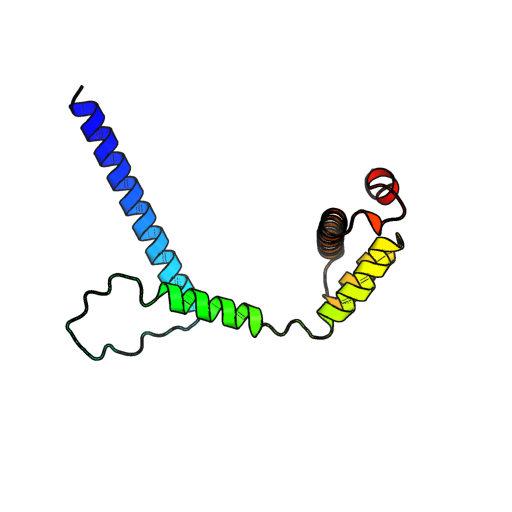 C 1
ATOM 771 O O . ILE A 1 97 ? -0.845 -11.236 6.896 1.00 93.19 97 ILE A O 1
ATOM 775 N N . ARG A 1 98 ? -0.630 -11.025 9.104 1.00 93.69 98 ARG A N 1
ATOM 776 C CA . ARG A 1 98 ? 0.357 -12.112 9.189 1.00 93.69 98 ARG A CA 1
ATOM 777 C C . ARG A 1 98 ? -0.225 -13.461 8.769 1.00 93.69 98 ARG A C 1
ATOM 779 O O . ARG A 1 98 ? 0.449 -14.217 8.080 1.00 93.69 98 ARG A O 1
ATOM 786 N N . GLU A 1 99 ? -1.457 -13.751 9.180 1.00 91.81 99 GLU A N 1
ATOM 787 C CA . GLU A 1 99 ? -2.168 -14.987 8.832 1.00 91.81 99 GLU A CA 1
ATOM 788 C C . GLU A 1 99 ? -2.438 -15.089 7.324 1.00 91.81 99 GLU A C 1
ATOM 790 O O . GLU A 1 99 ? -2.136 -16.107 6.711 1.00 91.81 99 GLU A O 1
ATOM 795 N N . GLU A 1 100 ? -2.969 -14.026 6.723 1.00 89.81 100 GLU A N 1
ATOM 796 C CA . GLU A 1 100 ? -3.477 -14.049 5.345 1.00 89.81 100 GLU A CA 1
ATOM 797 C C . GLU A 1 100 ? -2.379 -13.845 4.292 1.00 89.81 100 GLU A C 1
ATOM 799 O O . GLU A 1 100 ? -2.504 -14.306 3.159 1.00 89.81 100 GLU A O 1
ATOM 804 N N . PHE A 1 101 ? -1.289 -13.159 4.650 1.00 85.56 101 PHE A N 1
ATOM 805 C CA . PHE A 1 101 ? -0.207 -12.818 3.720 1.00 85.56 101 PHE A CA 1
ATOM 806 C C . PHE A 1 101 ? 1.105 -13.547 4.031 1.00 85.56 101 PHE A C 1
ATOM 808 O O . PHE A 1 101 ? 2.072 -13.390 3.291 1.00 85.56 101 PHE A O 1
ATOM 815 N N . GLY A 1 102 ? 1.162 -14.331 5.115 1.00 86.12 102 GLY A N 1
ATOM 816 C CA . GLY A 1 102 ? 2.372 -15.050 5.527 1.00 86.12 102 GLY A CA 1
ATOM 817 C C . GLY A 1 102 ? 3.539 -14.132 5.913 1.00 86.12 102 GLY A C 1
ATOM 818 O O . GLY A 1 102 ? 4.692 -14.560 5.870 1.00 86.12 102 GLY A O 1
ATOM 819 N N . SER A 1 103 ? 3.260 -12.873 6.260 1.00 83.94 103 SER A N 1
ATOM 820 C CA . SER A 1 103 ? 4.275 -11.839 6.461 1.00 83.94 103 SER A CA 1
ATOM 821 C C . SER A 1 103 ? 4.935 -11.878 7.844 1.00 83.94 103 SER A C 1
ATOM 823 O O . SER A 1 103 ? 4.378 -12.334 8.855 1.00 83.94 103 SER A O 1
ATOM 825 N N . GLY A 1 104 ? 6.162 -11.352 7.899 1.00 91.31 104 GLY A N 1
ATOM 826 C CA . GLY A 1 104 ? 6.849 -11.059 9.157 1.00 91.31 104 GLY A CA 1
ATOM 827 C C . GLY A 1 104 ? 6.167 -9.919 9.926 1.00 91.31 104 GLY A C 1
ATOM 828 O O . GLY A 1 104 ? 5.385 -9.159 9.367 1.00 91.31 104 GLY A O 1
ATOM 829 N N . LEU A 1 105 ? 6.474 -9.756 11.219 1.00 92.00 105 LEU A N 1
ATOM 830 C CA . LEU A 1 105 ? 5.831 -8.724 12.051 1.00 92.00 105 LEU A CA 1
ATOM 831 C C . LEU A 1 105 ? 6.021 -7.298 11.501 1.00 92.00 105 LEU A C 1
ATOM 833 O O . LEU A 1 105 ? 5.057 -6.542 11.445 1.00 92.00 105 LEU A O 1
ATOM 837 N N . HIS A 1 106 ? 7.243 -6.950 11.095 1.00 92.56 106 HIS A N 1
ATOM 838 C CA . HIS A 1 106 ? 7.559 -5.622 10.558 1.00 92.56 106 HIS A CA 1
ATOM 839 C C . HIS A 1 106 ? 6.822 -5.361 9.243 1.00 92.56 106 HIS A C 1
ATOM 841 O O . HIS A 1 106 ? 6.150 -4.349 9.097 1.00 92.56 106 HIS A O 1
ATOM 847 N N . GLU A 1 107 ? 6.859 -6.326 8.326 1.00 90.75 107 GLU A N 1
ATOM 848 C CA . GLU A 1 107 ? 6.144 -6.236 7.055 1.00 90.75 107 GLU A CA 1
ATOM 849 C C . GLU A 1 107 ? 4.626 -6.113 7.263 1.00 90.75 107 GLU A C 1
ATOM 851 O O . GLU A 1 107 ? 3.973 -5.290 6.623 1.00 90.75 107 GLU A O 1
ATOM 856 N N . ALA A 1 108 ? 4.058 -6.870 8.205 1.00 92.94 108 ALA A N 1
ATOM 857 C CA . ALA A 1 108 ? 2.646 -6.767 8.549 1.00 92.94 108 ALA A CA 1
ATOM 858 C C . ALA A 1 108 ? 2.280 -5.394 9.126 1.00 92.94 108 ALA A C 1
ATOM 860 O O . ALA A 1 108 ? 1.223 -4.857 8.796 1.00 92.94 108 ALA A O 1
ATOM 861 N N . LEU A 1 109 ? 3.152 -4.815 9.957 1.00 93.75 109 LEU A N 1
ATOM 862 C CA . LEU A 1 109 ? 2.977 -3.465 10.484 1.00 93.75 109 LEU A CA 1
ATOM 863 C C . LEU A 1 109 ? 3.016 -2.423 9.357 1.00 93.75 109 LEU A C 1
ATOM 865 O O . LEU A 1 109 ? 2.135 -1.569 9.296 1.00 93.75 109 LEU A O 1
ATOM 869 N N . ASP A 1 110 ? 3.956 -2.535 8.418 1.00 93.75 110 ASP A N 1
ATOM 870 C CA . ASP A 1 110 ? 4.059 -1.630 7.265 1.00 93.75 110 ASP A CA 1
ATOM 871 C C . ASP A 1 110 ? 2.845 -1.735 6.335 1.00 93.75 110 ASP A C 1
ATOM 873 O O . ASP A 1 110 ? 2.365 -0.747 5.772 1.00 93.75 110 ASP A O 1
ATOM 877 N N . MET A 1 111 ? 2.327 -2.947 6.136 1.00 94.06 111 MET A N 1
ATOM 878 C CA . MET A 1 111 ? 1.089 -3.174 5.391 1.00 94.06 111 MET A CA 1
ATOM 879 C C . MET A 1 111 ? -0.114 -2.560 6.108 1.00 94.06 111 MET A C 1
ATOM 881 O O . MET A 1 111 ? -0.932 -1.897 5.467 1.00 94.06 111 MET A O 1
ATOM 885 N N . PHE A 1 112 ? -0.198 -2.738 7.427 1.00 94.75 112 PHE A N 1
ATOM 886 C CA . PHE A 1 112 ? -1.255 -2.166 8.253 1.00 94.75 112 PHE A CA 1
ATOM 887 C C . PHE A 1 112 ? -1.227 -0.632 8.205 1.00 94.75 112 PHE A C 1
ATOM 889 O O . PHE A 1 112 ? -2.248 -0.014 7.914 1.00 94.75 112 PHE A O 1
ATOM 896 N N . ALA A 1 113 ? -0.054 -0.020 8.385 1.00 94.12 113 ALA A N 1
ATOM 897 C CA . ALA A 1 113 ? 0.129 1.428 8.327 1.00 94.12 113 ALA A CA 1
ATOM 898 C C . ALA A 1 113 ? -0.254 1.998 6.952 1.00 94.12 113 ALA A C 1
ATOM 900 O O . ALA A 1 113 ? -1.038 2.941 6.864 1.00 94.12 113 ALA A O 1
ATOM 901 N N . ARG A 1 114 ? 0.202 1.378 5.853 1.00 94.75 114 ARG A N 1
ATOM 902 C CA . ARG A 1 114 ? -0.185 1.797 4.492 1.00 94.75 114 ARG A CA 1
ATOM 903 C C . ARG A 1 114 ? -1.692 1.713 4.263 1.00 94.75 114 ARG A C 1
ATOM 905 O O . ARG A 1 114 ? -2.260 2.577 3.591 1.00 94.75 114 ARG A O 1
ATOM 912 N N . ARG A 1 115 ? -2.348 0.680 4.800 1.00 95.50 115 ARG A N 1
ATOM 913 C CA . ARG A 1 115 ? -3.801 0.529 4.684 1.00 95.50 115 ARG A CA 1
ATOM 914 C C . ARG A 1 115 ? -4.548 1.572 5.514 1.00 95.50 115 ARG A C 1
ATOM 916 O O . ARG A 1 115 ? -5.489 2.170 4.996 1.00 95.50 115 ARG A O 1
ATOM 923 N N . TYR A 1 116 ? -4.094 1.831 6.738 1.00 95.25 116 TYR A N 1
ATOM 924 C CA . TYR A 1 116 ? -4.607 2.894 7.601 1.00 95.25 116 TYR A CA 1
ATOM 925 C C . TYR A 1 116 ? -4.551 4.261 6.904 1.00 95.25 116 TYR A C 1
ATOM 927 O O . TYR A 1 116 ? -5.581 4.920 6.781 1.00 95.25 116 TYR A O 1
ATOM 935 N N . GLU A 1 117 ? -3.392 4.646 6.360 1.00 95.06 117 GLU A N 1
ATOM 936 C CA . GLU A 1 117 ? -3.213 5.930 5.664 1.00 95.06 117 GLU A CA 1
ATOM 937 C C . GLU A 1 117 ? -4.145 6.066 4.456 1.00 95.06 117 GLU A C 1
ATOM 939 O O . GLU A 1 117 ? -4.765 7.108 4.220 1.00 95.06 117 GLU A O 1
ATOM 944 N N . ARG A 1 118 ? -4.302 4.976 3.698 1.00 94.06 118 ARG A N 1
ATOM 945 C CA . ARG A 1 118 ? -5.228 4.938 2.569 1.00 94.06 118 ARG A CA 1
ATOM 946 C C . ARG A 1 118 ? -6.670 5.181 3.018 1.00 94.06 118 ARG A C 1
ATOM 948 O O . ARG A 1 118 ? -7.334 6.040 2.439 1.00 94.06 118 ARG A O 1
ATOM 955 N N . LEU A 1 119 ? -7.138 4.463 4.041 1.00 94.56 119 LEU A N 1
ATOM 956 C CA . LEU A 1 119 ? -8.485 4.640 4.589 1.00 94.56 119 LEU A CA 1
ATOM 957 C C . LEU A 1 119 ? -8.679 6.044 5.157 1.00 94.56 119 LEU A C 1
ATOM 959 O O . LEU A 1 119 ? -9.725 6.648 4.939 1.00 94.56 119 LEU A O 1
ATOM 963 N N . ARG A 1 120 ? -7.667 6.601 5.826 1.00 93.19 120 ARG A N 1
ATOM 964 C CA . ARG A 1 120 ? -7.738 7.954 6.380 1.00 93.19 120 ARG A CA 1
ATOM 965 C C . ARG A 1 120 ? -7.914 9.025 5.314 1.00 93.19 120 ARG A C 1
ATOM 967 O O . ARG A 1 120 ? -8.661 9.974 5.533 1.00 93.19 120 ARG A O 1
ATOM 974 N N . ARG A 1 121 ? -7.271 8.856 4.160 1.00 93.12 121 ARG A N 1
ATOM 975 C CA . ARG A 1 121 ? -7.417 9.756 3.011 1.00 93.12 121 ARG A CA 1
ATOM 976 C C . ARG A 1 121 ? -8.749 9.574 2.284 1.00 93.12 121 ARG A C 1
ATOM 978 O O . ARG A 1 121 ? -9.348 10.557 1.865 1.00 93.12 121 ARG A O 1
ATOM 985 N N . GLU A 1 122 ? -9.186 8.332 2.091 1.00 92.50 122 GLU A N 1
ATOM 986 C CA . GLU A 1 122 ? -10.378 8.015 1.292 1.00 92.50 122 GLU A CA 1
ATOM 987 C C . GLU A 1 122 ? -11.683 8.193 2.079 1.00 92.50 122 GLU A C 1
ATOM 989 O O . GLU A 1 122 ? -12.700 8.576 1.501 1.00 92.50 122 GLU A O 1
ATOM 994 N N . ARG A 1 123 ? -11.670 7.903 3.384 1.00 91.44 123 ARG A N 1
ATOM 995 C CA . ARG A 1 123 ? -12.855 7.862 4.255 1.00 91.44 123 ARG A CA 1
ATOM 996 C C . ARG A 1 123 ? -12.549 8.383 5.668 1.00 91.44 123 ARG A C 1
ATOM 998 O O . ARG A 1 123 ? -12.697 7.657 6.651 1.00 91.44 123 ARG A O 1
ATOM 1005 N N . PRO A 1 124 ? -12.130 9.652 5.822 1.00 91.81 124 PRO A N 1
ATOM 1006 C CA . PRO A 1 124 ? -11.751 10.189 7.129 1.00 91.81 124 PRO A CA 1
ATOM 1007 C C . PRO A 1 124 ? -12.891 10.174 8.160 1.00 91.81 124 PRO A C 1
ATOM 1009 O O . PRO A 1 124 ? -12.612 10.092 9.355 1.00 91.81 124 PRO A O 1
ATOM 1012 N N . GLY A 1 125 ? -14.150 10.254 7.715 1.00 92.94 125 GLY A N 1
ATOM 1013 C CA . GLY A 1 125 ? -15.333 10.279 8.583 1.00 92.94 125 GLY A CA 1
ATOM 1014 C C . GLY A 1 125 ? -15.689 8.940 9.234 1.00 92.94 125 GLY A C 1
ATOM 1015 O O . GLY A 1 125 ? -16.458 8.933 10.188 1.00 92.94 125 GLY A O 1
ATOM 1016 N N . ASP A 1 126 ? -15.113 7.831 8.765 1.00 94.56 126 ASP A N 1
ATOM 1017 C CA . ASP A 1 126 ? -15.412 6.493 9.294 1.00 94.56 126 ASP A CA 1
ATOM 1018 C C . ASP A 1 126 ? -14.624 6.183 10.581 1.00 94.56 126 ASP A C 1
ATOM 1020 O O . ASP A 1 126 ? -14.899 5.204 11.271 1.00 94.56 126 ASP A O 1
ATOM 1024 N N . PHE A 1 127 ? -13.629 7.006 10.918 1.00 94.44 127 PHE A N 1
ATOM 1025 C CA . PHE A 1 127 ? -12.785 6.810 12.092 1.00 94.44 127 PHE A CA 1
ATOM 1026 C C . PHE A 1 127 ? -13.371 7.494 13.328 1.00 94.44 127 PHE A C 1
ATOM 1028 O O . PHE A 1 127 ? -13.647 8.693 13.313 1.00 94.44 127 PHE A O 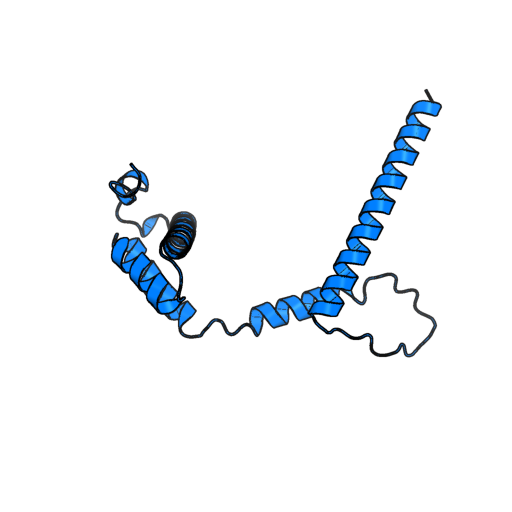1
ATOM 1035 N N . ALA A 1 128 ? -13.447 6.753 14.434 1.00 90.25 128 ALA A N 1
ATOM 1036 C CA . ALA A 1 128 ? -13.962 7.261 15.706 1.00 90.25 128 ALA A CA 1
ATOM 1037 C C . ALA A 1 128 ? -13.004 8.217 16.446 1.00 90.25 128 ALA A C 1
ATOM 1039 O O . ALA A 1 128 ? -13.449 9.009 17.273 1.00 90.25 128 ALA A O 1
ATOM 1040 N N . VAL A 1 129 ? -11.696 8.132 16.182 1.00 92.44 129 VAL A N 1
ATOM 1041 C CA . VAL A 1 129 ? -10.645 8.890 16.887 1.00 92.44 129 VAL A CA 1
ATOM 1042 C C . VAL A 1 129 ? -9.642 9.461 15.901 1.00 92.44 129 VAL A C 1
ATOM 1044 O O . VAL A 1 129 ? -9.413 8.848 14.863 1.00 92.44 129 VAL A O 1
ATOM 1047 N N . ASP A 1 130 ? -9.035 10.607 16.209 1.00 92.06 130 ASP A N 1
ATOM 1048 C CA . ASP A 1 130 ? -7.971 11.216 15.403 1.00 92.06 130 ASP A CA 1
ATOM 1049 C C . ASP A 1 130 ? -6.703 10.337 15.326 1.00 92.06 130 ASP A C 1
ATOM 1051 O O . ASP A 1 130 ? -6.573 9.337 16.030 1.00 92.06 130 ASP A O 1
ATOM 1055 N N . ALA A 1 131 ? -5.770 10.700 14.442 1.00 89.56 131 ALA A N 1
ATOM 1056 C CA . ALA A 1 131 ? -4.573 9.903 14.180 1.00 89.56 131 ALA A CA 1
ATOM 1057 C C . ALA A 1 131 ? -3.611 9.804 15.375 1.00 89.56 131 ALA A C 1
ATOM 1059 O O . ALA A 1 131 ? -2.990 8.760 15.567 1.00 89.56 131 ALA A O 1
ATOM 1060 N N . GLU A 1 132 ? -3.487 10.858 16.180 1.00 89.75 132 GLU A N 1
ATOM 1061 C CA . GLU A 1 132 ? -2.608 10.862 17.352 1.00 89.75 13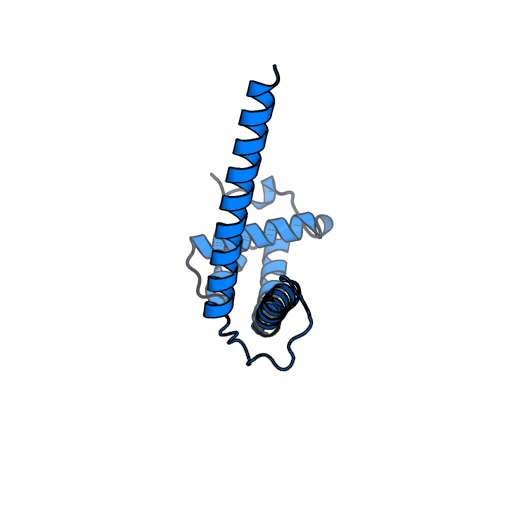2 GLU A CA 1
ATOM 1062 C C . GLU A 1 132 ? -3.167 9.928 18.429 1.00 89.75 132 GLU A C 1
ATOM 1064 O O . GLU A 1 132 ? -2.458 9.072 18.963 1.00 89.75 132 GLU A O 1
ATOM 1069 N N . THR A 1 133 ? -4.474 10.023 18.678 1.00 91.56 133 THR A N 1
ATOM 1070 C CA . THR A 1 133 ? -5.187 9.134 19.597 1.00 91.56 133 THR A CA 1
ATOM 1071 C C . THR A 1 133 ? -5.161 7.681 19.118 1.00 91.56 133 THR A C 1
ATOM 1073 O O . THR A 1 133 ? -4.999 6.776 19.938 1.00 91.56 133 THR A O 1
ATOM 1076 N N . TYR A 1 134 ? -5.283 7.448 17.807 1.00 91.75 134 TYR A N 1
ATOM 1077 C CA . TYR A 1 134 ? -5.259 6.114 17.198 1.00 91.75 134 TYR A CA 1
ATOM 1078 C C . TYR A 1 134 ? -3.962 5.360 17.509 1.00 91.75 134 TYR A C 1
ATOM 1080 O O . TYR A 1 134 ? -3.982 4.207 17.932 1.00 91.75 134 TYR A O 1
ATOM 1088 N N . TRP A 1 135 ? -2.821 6.030 17.343 1.00 90.44 135 TRP A N 1
ATOM 1089 C CA . TRP A 1 135 ? -1.501 5.411 17.469 1.00 90.44 135 TRP A CA 1
ATOM 1090 C C . TRP A 1 135 ? -0.899 5.459 18.874 1.00 90.44 135 TRP A C 1
ATOM 1092 O O . TRP A 1 135 ? 0.233 5.008 19.096 1.00 90.44 135 TRP A O 1
ATOM 1102 N N . LYS A 1 136 ? -1.644 5.985 19.847 1.00 89.25 136 LYS A N 1
ATOM 1103 C CA . LYS A 1 136 ? -1.176 6.113 21.222 1.00 89.25 136 LYS A CA 1
ATOM 1104 C C . LYS A 1 136 ? -0.790 4.746 21.799 1.00 89.25 136 LYS A C 1
ATOM 1106 O O . LYS A 1 136 ? -1.612 3.839 21.896 1.00 89.25 136 LYS A O 1
ATOM 1111 N N . GLY A 1 137 ? 0.469 4.621 22.224 1.00 79.81 137 GLY A N 1
ATOM 1112 C CA . GLY A 1 137 ? 1.019 3.387 22.796 1.00 79.81 137 GLY A CA 1
ATOM 1113 C C . GLY A 1 137 ? 1.631 2.412 21.782 1.00 79.81 137 GLY A C 1
ATOM 1114 O O . GLY A 1 137 ? 2.087 1.350 22.195 1.00 79.81 137 GLY A O 1
ATOM 1115 N N . PHE A 1 138 ? 1.669 2.763 20.491 1.00 72.81 138 PHE A N 1
ATOM 1116 C CA . PHE A 1 138 ? 2.354 1.984 19.446 1.00 72.81 138 PHE A CA 1
ATOM 1117 C C . PHE A 1 138 ? 3.627 2.648 18.925 1.00 72.81 138 PHE A C 1
ATOM 1119 O O . PHE A 1 138 ? 4.583 1.950 18.598 1.00 72.81 138 PHE A O 1
ATOM 1126 N N . TYR A 1 139 ? 3.659 3.979 18.901 1.00 62.50 139 TYR A N 1
ATOM 1127 C CA . TYR A 1 139 ? 4.888 4.743 18.723 1.00 62.50 139 TYR A CA 1
ATOM 1128 C C . TYR A 1 139 ? 5.249 5.369 20.077 1.00 62.50 139 TYR A C 1
ATOM 1130 O O . TYR A 1 139 ? 4.424 6.032 20.709 1.00 62.50 139 TYR A O 1
ATOM 1138 N N . SER A 1 140 ? 6.449 5.076 20.573 1.00 55.81 140 SER A N 1
ATOM 1139 C CA . SER A 1 140 ? 7.080 5.696 21.746 1.00 55.81 140 SER A CA 1
ATOM 1140 C C . SER A 1 140 ? 8.511 6.053 21.395 1.00 55.81 140 SER A C 1
ATOM 1142 O O . SER A 1 140 ? 9.122 5.268 20.636 1.00 55.81 140 SER A O 1
#

Foldseek 3Di:
DVVVVVVVVVVVVVVVVVVVVVVVVVLVVLCVVLVVDDDDDDDPDDPPDPPVRVVVSVVSVVCCVVVVPCVVVVVVLLVVLVVCLQVLVLVVSLVSQCVPVVDDSVVSNVVSVVSNVVCCVPPVPSHPDDPCVSCPPVPD